Protein AF-A0A1B8C1D9-F1 (afdb_monomer_lite)

Secondary structure (DSSP, 8-state):
--------------------TTS----SSHHHHHTT-SS------EEEEE-TTT--EEEEETTS--GGGGB-TTT--B--PPP----------PPPTTT-GGG---TTS-PPP---TT-TTTGGGS--

Radius of gyration: 33.61 Å; chains: 1; bounding box: 60×54×97 Å

Sequence (128 aa):
MLYGYPNTRLAQSTRQLLNYSTGRKWFDCAECHHETEDHELLQKMDMTFACKKCKKAFRKDAAVFEESDEYCPHCDNHFVLEAKTPKPMLKFEGEDARVDNRMLIDHRTRQEEARTIFDVKDAPNKLG

Foldseek 3Di:
DDDDDDDDDDDPDDPPQVPDPPRDGDDPDLVRCVVPDVDHDDDFQWDWDQDPVPRDIDIDRPPDDDPVNQADPPPRDGPDDDDDDPDDDPDDPDDPCVVDVPPPDDPVDDDDDDDDPPPPVCVVVPPD

Structure (mmCIF, N/CA/C/O backbone):
data_AF-A0A1B8C1D9-F1
#
_entry.id   AF-A0A1B8C1D9-F1
#
loop_
_atom_site.group_PDB
_atom_site.id
_atom_site.type_symbol
_atom_site.label_atom_id
_atom_site.label_alt_id
_atom_site.label_comp_id
_atom_site.label_asym_id
_atom_site.label_entity_id
_atom_site.label_seq_id
_atom_site.pdbx_PDB_ins_code
_atom_site.Cartn_x
_atom_site.Cartn_y
_atom_site.Cartn_z
_atom_site.occupancy
_atom_site.B_iso_or_equiv
_atom_site.auth_seq_id
_atom_site.auth_comp_id
_atom_site.auth_asym_id
_atom_site.auth_atom_id
_atom_site.pdbx_PDB_model_num
ATOM 1 N N . MET A 1 1 ? 6.317 -39.267 13.609 1.00 35.84 1 MET A N 1
ATOM 2 C CA . MET A 1 1 ? 6.442 -39.724 12.209 1.00 35.84 1 MET A CA 1
ATOM 3 C C . MET A 1 1 ? 5.825 -38.649 11.334 1.00 35.84 1 MET A C 1
ATOM 5 O O . MET A 1 1 ? 4.616 -38.473 11.369 1.00 35.84 1 MET A O 1
ATOM 9 N N . LEU A 1 2 ? 6.666 -37.837 10.696 1.00 43.62 2 LEU A N 1
ATOM 10 C CA . LEU A 1 2 ? 6.248 -36.719 9.850 1.00 43.62 2 LEU A CA 1
ATOM 11 C C . LEU A 1 2 ? 5.950 -37.267 8.451 1.00 43.62 2 LEU A C 1
ATOM 13 O O . LEU A 1 2 ? 6.822 -37.879 7.837 1.00 43.62 2 LEU A O 1
ATOM 17 N N . TYR A 1 3 ? 4.723 -37.080 7.968 1.00 38.41 3 TYR A N 1
ATOM 18 C CA . TYR A 1 3 ? 4.338 -37.424 6.602 1.00 38.41 3 TYR A CA 1
ATOM 19 C C . TYR A 1 3 ? 4.934 -36.393 5.637 1.00 38.41 3 TYR A C 1
ATOM 21 O O . TYR A 1 3 ? 4.379 -35.315 5.441 1.00 38.41 3 TYR A O 1
ATOM 29 N N . GLY A 1 4 ? 6.089 -36.719 5.057 1.00 39.84 4 GLY A N 1
ATOM 30 C CA . GLY A 1 4 ? 6.618 -36.040 3.878 1.00 39.84 4 GLY A CA 1
ATOM 31 C C . GLY A 1 4 ? 5.983 -36.636 2.626 1.00 39.84 4 GLY A C 1
ATOM 32 O O . GLY A 1 4 ? 6.129 -37.829 2.374 1.00 39.84 4 GLY A O 1
ATOM 33 N N . TYR A 1 5 ? 5.273 -35.821 1.848 1.00 44.94 5 TYR A N 1
ATOM 34 C CA . TYR A 1 5 ? 4.837 -36.196 0.504 1.00 44.94 5 TYR A CA 1
ATOM 35 C C . TYR A 1 5 ? 6.003 -35.994 -0.477 1.00 44.94 5 T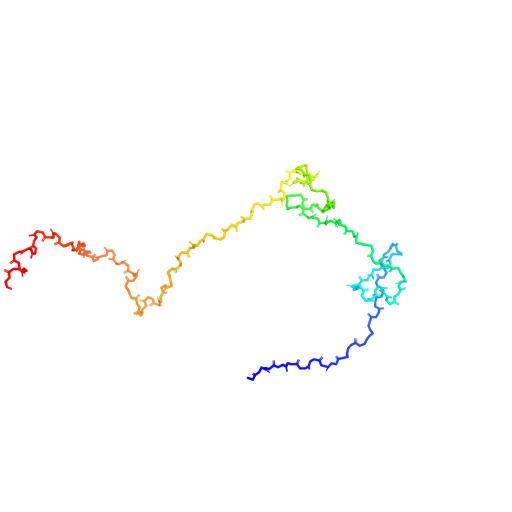YR A C 1
ATOM 37 O O . TYR A 1 5 ? 6.457 -34.859 -0.638 1.00 44.94 5 TYR A O 1
ATOM 45 N N . PRO A 1 6 ? 6.495 -37.046 -1.156 1.00 47.31 6 PRO A N 1
ATOM 46 C CA . PRO A 1 6 ? 7.473 -36.896 -2.222 1.00 47.31 6 PRO A CA 1
ATOM 47 C C . PRO A 1 6 ? 6.741 -36.490 -3.505 1.00 47.31 6 PRO A C 1
ATOM 49 O O . PRO A 1 6 ? 6.103 -37.319 -4.151 1.00 47.31 6 PRO A O 1
ATOM 52 N N . ASN A 1 7 ? 6.814 -35.215 -3.889 1.00 49.31 7 ASN A N 1
ATOM 53 C CA . ASN A 1 7 ? 6.306 -34.786 -5.190 1.00 49.31 7 ASN A CA 1
ATOM 54 C C . ASN A 1 7 ? 7.402 -34.951 -6.250 1.00 49.31 7 ASN A C 1
ATOM 56 O O . ASN A 1 7 ? 8.128 -34.018 -6.581 1.00 49.31 7 ASN A O 1
ATOM 60 N N . THR A 1 8 ? 7.547 -36.175 -6.755 1.00 49.62 8 THR A N 1
ATOM 61 C CA . THR A 1 8 ? 8.242 -36.436 -8.014 1.00 49.62 8 THR A CA 1
ATOM 62 C C . THR A 1 8 ? 7.198 -36.670 -9.096 1.00 49.62 8 THR A C 1
ATOM 64 O O . THR A 1 8 ? 6.485 -37.671 -9.060 1.00 49.62 8 THR A O 1
ATOM 67 N N . ARG A 1 9 ? 7.121 -35.752 -10.068 1.00 50.25 9 ARG A N 1
ATOM 68 C CA . ARG A 1 9 ? 6.993 -36.025 -11.515 1.00 50.25 9 ARG A CA 1
ATOM 69 C C . ARG A 1 9 ? 6.683 -34.739 -12.288 1.00 50.25 9 ARG A C 1
ATOM 71 O O . ARG A 1 9 ? 5.579 -34.219 -12.246 1.00 50.25 9 ARG A O 1
ATOM 78 N N . LEU A 1 10 ? 7.687 -34.314 -13.053 1.00 50.56 10 LEU A N 1
ATOM 79 C CA . LEU A 1 10 ? 7.589 -34.095 -14.499 1.00 50.56 10 LEU A CA 1
ATOM 80 C C . LEU A 1 10 ? 6.369 -33.300 -14.996 1.00 50.56 10 LEU A C 1
ATOM 82 O O . LEU A 1 10 ? 5.364 -33.873 -15.408 1.00 50.56 10 LEU A O 1
ATOM 86 N N . ALA A 1 11 ? 6.561 -31.993 -15.135 1.00 44.34 11 ALA A N 1
ATOM 87 C CA . ALA A 1 11 ? 6.001 -31.239 -16.249 1.00 4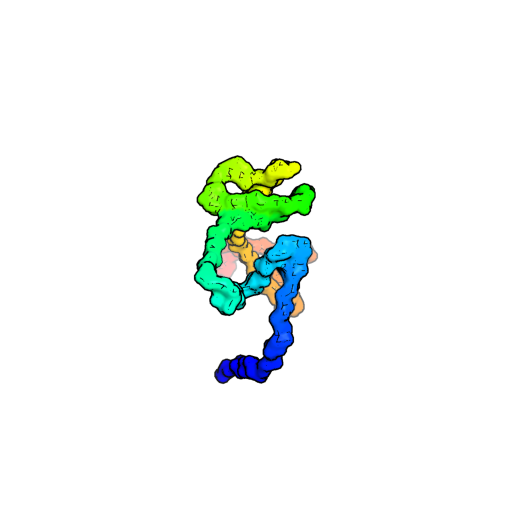4.34 11 ALA A CA 1
ATOM 88 C C . ALA A 1 11 ? 7.152 -30.474 -16.913 1.00 44.34 11 ALA A C 1
ATOM 90 O O . ALA A 1 11 ? 7.431 -29.318 -16.610 1.00 44.34 11 ALA A O 1
ATOM 91 N N . GLN A 1 12 ? 7.888 -31.178 -17.775 1.00 50.28 12 GLN A N 1
ATOM 92 C CA . GLN A 1 12 ? 8.730 -30.532 -18.771 1.00 50.28 12 GLN A CA 1
ATOM 93 C C . GLN A 1 12 ? 7.849 -29.720 -19.731 1.00 50.28 12 GLN A C 1
ATOM 95 O O . GLN A 1 12 ? 6.755 -30.135 -20.104 1.00 50.28 12 GLN A O 1
ATOM 100 N N . SER A 1 13 ? 8.413 -28.596 -20.165 1.00 47.75 13 SER A N 1
ATOM 101 C CA . SER A 1 13 ? 8.114 -27.885 -21.407 1.00 47.75 13 SER A CA 1
ATOM 102 C C . SER A 1 13 ? 6.717 -27.282 -21.574 1.00 47.75 13 SER A C 1
ATOM 104 O O . SER A 1 13 ? 5.934 -27.698 -22.423 1.00 47.75 13 SER A O 1
ATOM 106 N N . THR A 1 14 ? 6.509 -26.131 -20.950 1.00 46.97 14 THR A N 1
ATOM 107 C CA . THR A 1 14 ? 5.939 -25.000 -21.689 1.00 46.97 14 THR A CA 1
ATOM 108 C C . THR A 1 14 ? 6.835 -23.790 -21.467 1.00 46.97 14 THR A C 1
ATOM 110 O O . THR A 1 14 ? 6.566 -22.953 -20.614 1.00 46.97 14 THR A O 1
ATOM 113 N N . ARG A 1 15 ? 7.925 -23.700 -22.249 1.00 53.97 15 ARG A N 1
ATOM 114 C CA . ARG A 1 15 ? 8.620 -22.431 -22.532 1.00 53.97 15 ARG A CA 1
ATOM 115 C C . ARG A 1 15 ? 7.634 -21.524 -23.274 1.00 53.97 15 ARG A C 1
ATOM 117 O O . ARG A 1 15 ? 7.707 -21.363 -24.488 1.00 53.97 15 ARG A O 1
ATOM 124 N N . GLN A 1 16 ? 6.649 -20.996 -22.563 1.00 53.38 16 GLN A N 1
ATOM 125 C CA . GLN A 1 16 ? 5.776 -19.966 -23.088 1.00 53.38 16 GLN A CA 1
ATOM 126 C C . GLN A 1 16 ? 6.504 -18.643 -22.913 1.00 53.38 16 GLN A C 1
ATOM 128 O O . GLN A 1 16 ? 6.329 -17.926 -21.936 1.00 53.38 16 GLN A O 1
ATOM 133 N N . LEU A 1 17 ? 7.335 -18.331 -23.908 1.00 53.56 17 LEU A N 1
ATOM 134 C CA . LEU A 1 17 ? 7.683 -16.956 -24.231 1.00 53.56 17 LEU A CA 1
ATOM 135 C C . LEU A 1 17 ? 6.374 -16.250 -24.601 1.00 53.56 17 LEU A C 1
ATOM 137 O O . LEU A 1 17 ? 5.975 -16.205 -25.766 1.00 53.56 17 LEU A O 1
ATOM 141 N N . LEU A 1 18 ? 5.651 -15.771 -23.591 1.00 53.22 18 LEU A N 1
ATOM 142 C CA . LEU A 1 18 ? 4.493 -14.913 -23.773 1.00 53.22 18 LEU A CA 1
ATOM 143 C C . LEU A 1 18 ? 5.026 -13.565 -24.260 1.00 53.22 18 LEU A C 1
ATOM 145 O O . LEU A 1 18 ? 5.268 -12.650 -23.483 1.00 53.22 18 LEU A O 1
ATOM 149 N N . ASN A 1 19 ? 5.273 -13.466 -25.563 1.00 53.12 19 ASN A N 1
ATOM 150 C CA . ASN A 1 19 ? 5.638 -12.219 -26.211 1.00 53.12 19 ASN A CA 1
ATOM 151 C C . ASN A 1 19 ? 4.463 -11.248 -26.061 1.00 53.12 19 ASN A C 1
ATOM 153 O O . ASN A 1 19 ? 3.484 -11.309 -26.805 1.00 53.12 19 ASN A O 1
ATOM 157 N N . TYR A 1 20 ? 4.545 -10.362 -25.071 1.00 49.12 20 TYR A N 1
ATOM 158 C CA . TYR A 1 20 ? 3.650 -9.222 -24.985 1.00 49.12 20 TYR A CA 1
ATOM 159 C C . TYR A 1 20 ? 3.979 -8.265 -26.138 1.00 49.12 20 TYR A C 1
ATOM 161 O O . TYR A 1 20 ? 5.143 -8.120 -26.519 1.00 49.12 20 TYR A O 1
ATOM 169 N N . SER A 1 21 ? 2.944 -7.640 -26.705 1.00 57.31 21 SER A N 1
ATOM 170 C CA . SER A 1 21 ? 2.902 -6.923 -28.000 1.00 57.31 21 SER A CA 1
ATOM 171 C C . SER A 1 21 ? 3.879 -5.745 -28.206 1.00 57.31 21 SER A C 1
ATOM 173 O O . SER A 1 21 ? 3.733 -4.975 -29.150 1.00 57.31 21 SER A O 1
ATOM 175 N N . THR A 1 22 ? 4.897 -5.597 -27.361 1.00 45.66 22 THR A N 1
ATOM 176 C CA . THR A 1 22 ? 5.893 -4.519 -27.393 1.00 45.66 22 THR A CA 1
ATOM 177 C C . THR A 1 22 ? 7.346 -5.012 -27.456 1.00 45.66 22 THR A C 1
ATOM 179 O O . THR A 1 22 ? 8.265 -4.231 -27.219 1.00 45.66 22 THR A O 1
ATOM 182 N N . GLY A 1 23 ? 7.582 -6.284 -27.805 1.00 57.03 23 GLY A N 1
ATOM 183 C CA . GLY A 1 23 ? 8.922 -6.805 -28.129 1.00 57.03 23 GLY A CA 1
ATOM 184 C C . GLY A 1 23 ? 9.862 -6.985 -26.933 1.00 57.03 23 GLY A C 1
ATOM 185 O O . GLY A 1 23 ? 11.064 -7.155 -27.121 1.00 57.03 23 GLY A O 1
ATOM 186 N N . ARG A 1 24 ? 9.336 -6.949 -25.703 1.00 60.31 24 ARG A N 1
ATOM 187 C CA . ARG A 1 24 ? 10.115 -7.180 -24.480 1.00 60.31 24 ARG A CA 1
ATOM 188 C C . ARG A 1 24 ? 9.881 -8.601 -23.978 1.00 60.31 24 ARG A C 1
ATOM 190 O O . ARG A 1 24 ? 8.732 -9.013 -23.816 1.00 60.31 24 ARG A O 1
ATOM 197 N N . LYS A 1 25 ? 10.974 -9.331 -23.742 1.00 69.19 25 LYS A N 1
ATOM 198 C CA . LYS A 1 25 ? 10.956 -10.628 -23.058 1.00 69.19 25 LYS A CA 1
ATOM 199 C C . LYS A 1 25 ? 10.726 -10.378 -21.572 1.00 69.19 25 LYS A C 1
ATOM 201 O O . LYS A 1 25 ? 11.284 -9.439 -21.009 1.00 69.19 25 LYS A O 1
ATOM 206 N N . TRP A 1 26 ? 9.868 -11.179 -20.964 1.00 70.06 26 TRP A N 1
ATOM 207 C CA . TRP A 1 26 ? 9.615 -11.145 -19.533 1.00 70.06 26 TRP A CA 1
ATOM 208 C C . TRP A 1 26 ? 9.899 -12.541 -18.980 1.00 70.06 26 TRP A C 1
ATOM 210 O O . TRP A 1 26 ? 9.647 -13.539 -19.659 1.00 70.06 26 TRP A O 1
ATOM 220 N N . PHE A 1 27 ? 10.467 -12.596 -17.781 1.00 79.31 27 PHE A N 1
ATOM 221 C CA . PHE A 1 27 ? 10.871 -13.836 -17.131 1.00 79.31 27 PHE A CA 1
ATOM 222 C C . PHE A 1 27 ? 10.163 -13.940 -15.784 1.00 79.31 27 PHE A C 1
ATOM 224 O O . PHE A 1 27 ? 10.162 -12.981 -15.013 1.00 79.31 27 PHE A O 1
ATOM 231 N N . ASP A 1 28 ? 9.569 -15.101 -15.509 1.00 75.62 28 ASP A N 1
ATOM 232 C CA . ASP A 1 28 ? 8.898 -15.397 -14.238 1.00 75.62 28 ASP A CA 1
ATOM 233 C C . ASP A 1 28 ? 9.881 -15.530 -13.064 1.00 75.62 28 ASP A C 1
ATOM 235 O O . ASP A 1 28 ? 9.515 -15.300 -11.912 1.00 75.62 28 ASP A O 1
ATOM 239 N N . CYS A 1 29 ? 11.126 -15.932 -13.341 1.00 80.81 29 CYS A N 1
ATOM 240 C CA . CYS A 1 29 ? 12.107 -16.282 -12.321 1.00 80.81 29 CYS A CA 1
ATOM 241 C C . CYS A 1 29 ? 13.517 -15.771 -12.658 1.00 80.81 29 CYS A C 1
ATOM 243 O O . CYS A 1 29 ? 13.876 -15.648 -13.830 1.00 80.81 29 CYS A O 1
ATOM 245 N N . ALA A 1 30 ? 14.327 -15.484 -11.632 1.00 82.62 30 ALA A N 1
ATOM 246 C CA . ALA A 1 30 ? 15.698 -14.993 -11.816 1.00 82.62 30 ALA A CA 1
ATOM 247 C C . ALA A 1 30 ? 16.600 -16.030 -12.510 1.00 82.62 30 ALA A C 1
ATOM 249 O O . ALA A 1 30 ? 17.379 -15.680 -13.390 1.00 82.62 30 ALA A O 1
ATOM 250 N N . GLU A 1 31 ? 16.438 -17.316 -12.183 1.00 83.50 31 GLU A N 1
ATOM 251 C CA . GLU A 1 31 ? 17.162 -18.424 -12.828 1.00 83.50 31 GLU A CA 1
ATOM 252 C C . GLU A 1 31 ? 16.850 -18.494 -14.333 1.00 83.50 31 GLU A C 1
ATOM 254 O O . GLU A 1 31 ? 17.750 -18.575 -15.162 1.00 83.50 31 GLU A O 1
ATOM 259 N N . CYS A 1 32 ? 15.573 -18.330 -14.690 1.00 85.38 32 CYS A N 1
ATOM 260 C CA . CYS A 1 32 ? 15.065 -18.333 -16.058 1.00 85.38 32 CYS A CA 1
ATOM 261 C C . CYS A 1 32 ? 15.688 -17.212 -16.906 1.00 85.38 32 CYS A C 1
ATOM 263 O O . CYS A 1 32 ? 15.931 -17.398 -18.094 1.00 85.38 32 CYS A O 1
ATOM 265 N N . HIS A 1 33 ? 15.929 -16.049 -16.295 1.00 84.88 33 HIS A N 1
ATOM 266 C CA . HIS A 1 33 ? 16.607 -14.925 -16.932 1.00 84.88 33 HIS A CA 1
ATOM 267 C C . HIS A 1 33 ? 18.094 -15.234 -17.155 1.00 84.88 33 HIS A C 1
ATOM 269 O O . HIS A 1 33 ? 18.571 -15.087 -18.278 1.00 84.88 33 HIS A O 1
ATOM 275 N N . HIS 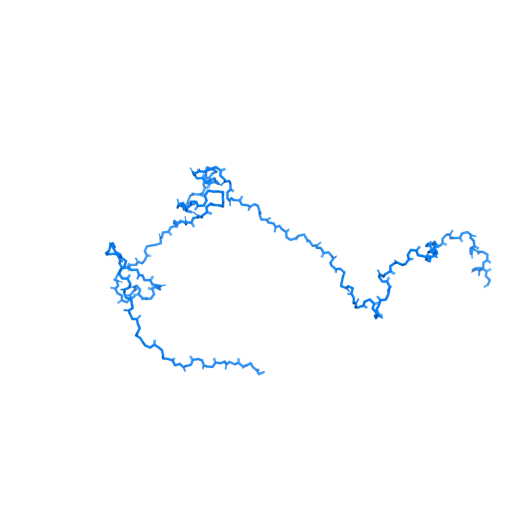A 1 34 ? 18.800 -15.733 -16.132 1.00 83.00 34 HIS A N 1
ATOM 276 C CA . HIS A 1 34 ? 20.227 -16.080 -16.217 1.00 83.00 34 HIS A CA 1
ATOM 277 C C . HIS A 1 34 ? 20.541 -17.186 -17.236 1.00 83.00 34 HIS A C 1
ATOM 279 O O . HIS A 1 34 ? 21.641 -17.224 -17.773 1.00 83.00 34 HIS A O 1
ATOM 285 N N . GLU A 1 35 ? 19.588 -18.071 -17.536 1.00 85.06 35 GLU A N 1
ATOM 286 C CA . GLU A 1 35 ? 19.738 -19.066 -18.608 1.00 85.06 35 GLU A CA 1
ATOM 287 C C . GLU A 1 35 ? 19.669 -18.466 -20.023 1.00 85.06 35 GLU A C 1
ATOM 289 O O . GLU A 1 35 ? 20.088 -19.104 -20.990 1.00 85.06 35 GLU A O 1
ATOM 294 N N . THR A 1 36 ? 19.080 -17.279 -20.170 1.00 84.06 36 THR A N 1
ATOM 295 C CA . THR A 1 36 ? 18.759 -16.685 -21.478 1.00 84.06 36 THR A CA 1
ATOM 296 C C . THR A 1 36 ? 19.481 -15.380 -21.780 1.00 84.06 36 THR A C 1
ATOM 298 O O . THR A 1 36 ? 19.627 -15.046 -22.957 1.00 84.06 36 THR A O 1
ATOM 301 N N . GLU A 1 37 ? 19.894 -14.639 -20.755 1.00 81.69 37 GLU A N 1
ATOM 302 C CA . GLU A 1 37 ? 20.551 -13.340 -20.863 1.00 81.69 37 GLU A CA 1
ATOM 303 C C . GLU A 1 37 ? 21.792 -13.323 -19.959 1.00 81.69 37 GLU A C 1
ATOM 305 O O . GLU A 1 37 ? 21.724 -13.665 -18.781 1.00 81.69 37 GLU A O 1
ATOM 310 N N . ASP A 1 38 ? 22.930 -12.899 -20.517 1.00 80.75 38 ASP A N 1
ATOM 311 C CA . ASP A 1 38 ? 24.237 -12.902 -19.838 1.00 80.75 38 ASP A CA 1
ATOM 312 C C . ASP A 1 38 ? 24.469 -11.667 -18.945 1.00 80.75 38 ASP A C 1
ATOM 314 O O . ASP A 1 38 ? 25.567 -11.462 -18.428 1.00 80.75 38 ASP A O 1
ATOM 318 N N . HIS A 1 39 ? 23.462 -10.802 -18.786 1.00 82.81 39 HIS A N 1
ATOM 319 C CA . HIS A 1 39 ? 23.549 -9.632 -17.914 1.00 82.81 39 HIS A CA 1
ATOM 320 C C . HIS A 1 39 ? 22.867 -9.876 -16.568 1.00 82.81 39 HIS A C 1
ATOM 322 O O . HIS A 1 39 ? 21.989 -10.722 -16.429 1.00 82.81 39 HIS A O 1
ATOM 328 N N . GLU A 1 40 ? 23.246 -9.103 -15.557 1.00 81.19 40 GLU A N 1
ATOM 329 C CA . GLU A 1 40 ? 22.600 -9.155 -14.247 1.00 81.19 40 GLU A CA 1
ATOM 330 C C . GLU A 1 40 ? 21.247 -8.427 -14.267 1.00 81.19 40 GLU A C 1
ATOM 332 O O . GLU A 1 40 ? 21.058 -7.428 -14.967 1.00 81.19 40 GLU A O 1
ATOM 337 N N . LEU A 1 41 ? 20.286 -8.927 -13.485 1.00 81.31 41 LEU A N 1
ATOM 338 C CA . LEU A 1 41 ? 19.012 -8.247 -13.258 1.00 81.31 41 LEU A CA 1
ATOM 339 C C . LEU A 1 41 ? 19.259 -6.978 -12.440 1.00 81.31 41 LEU A C 1
ATOM 341 O O . LEU A 1 41 ? 19.562 -7.039 -11.250 1.00 81.31 41 LEU A O 1
ATOM 345 N N . LEU A 1 42 ? 19.090 -5.817 -13.071 1.00 81.44 42 LEU A N 1
ATOM 346 C CA . LEU A 1 42 ? 19.163 -4.544 -12.364 1.00 81.44 42 LEU A CA 1
ATOM 347 C C . LEU A 1 42 ? 17.972 -4.406 -11.415 1.00 81.44 42 LEU A C 1
ATOM 349 O O . LEU A 1 42 ? 16.812 -4.409 -11.838 1.00 81.44 42 LEU A O 1
ATOM 353 N N . GLN A 1 43 ? 18.269 -4.231 -10.130 1.00 79.06 43 GLN A N 1
ATOM 354 C CA . GLN A 1 43 ? 17.260 -3.931 -9.127 1.00 79.06 43 GLN A CA 1
ATOM 355 C C . GLN A 1 43 ? 16.633 -2.567 -9.424 1.00 79.06 43 GLN A C 1
ATOM 357 O O . GLN A 1 43 ? 17.315 -1.543 -9.461 1.00 79.06 43 GLN A O 1
ATOM 362 N N . LYS A 1 44 ? 15.312 -2.548 -9.605 1.00 79.31 44 LYS A N 1
ATOM 363 C CA . LYS A 1 44 ? 14.531 -1.313 -9.614 1.00 79.31 44 LYS A CA 1
ATOM 364 C C . LYS A 1 44 ? 13.741 -1.218 -8.317 1.00 79.31 44 LYS A C 1
ATOM 366 O O . LYS A 1 44 ? 13.114 -2.185 -7.897 1.00 79.31 44 LYS A O 1
ATOM 371 N N . MET A 1 45 ? 13.793 -0.052 -7.682 1.00 80.06 45 MET A N 1
ATOM 372 C CA . MET A 1 45 ? 13.088 0.236 -6.426 1.00 80.06 45 MET A CA 1
ATOM 373 C C . MET A 1 45 ? 11.724 0.890 -6.674 1.00 80.06 45 MET A C 1
ATOM 375 O O . MET A 1 45 ? 11.207 1.613 -5.830 1.00 80.06 45 MET A O 1
ATOM 379 N N . ASP A 1 46 ? 11.141 0.670 -7.846 1.00 81.56 46 ASP A N 1
ATOM 380 C CA . ASP A 1 46 ? 9.911 1.310 -8.276 1.00 81.56 46 ASP A CA 1
ATOM 381 C C . ASP A 1 46 ? 8.688 0.462 -7.886 1.00 81.56 46 ASP A C 1
ATOM 383 O O . ASP A 1 46 ? 8.387 -0.591 -8.452 1.00 81.56 46 ASP A O 1
ATOM 387 N N . MET A 1 47 ? 7.939 0.937 -6.894 1.00 81.31 47 MET A N 1
ATOM 388 C CA . MET A 1 47 ? 6.751 0.258 -6.385 1.00 81.31 47 MET A CA 1
ATOM 389 C C . MET A 1 47 ? 5.497 0.766 -7.097 1.00 81.31 47 MET A C 1
ATOM 391 O O . MET A 1 47 ? 5.313 1.965 -7.303 1.00 81.31 47 MET A O 1
ATOM 395 N N . THR A 1 48 ? 4.609 -0.152 -7.487 1.00 85.00 48 THR A N 1
ATOM 396 C CA . THR A 1 48 ? 3.307 0.203 -8.078 1.00 85.00 48 THR A CA 1
ATOM 397 C C . THR A 1 48 ? 2.211 0.076 -7.044 1.00 85.00 48 THR A C 1
ATOM 399 O O . THR A 1 48 ? 1.962 -1.010 -6.525 1.00 85.00 48 THR A O 1
ATOM 402 N N . PHE A 1 49 ? 1.530 1.184 -6.783 1.00 83.69 49 PHE A N 1
ATOM 403 C CA . PHE A 1 49 ? 0.418 1.257 -5.850 1.00 83.69 49 PHE A CA 1
ATOM 404 C C . PHE A 1 49 ? -0.881 1.540 -6.596 1.00 83.69 49 PHE A C 1
ATOM 406 O O . PHE A 1 49 ? -0.909 2.249 -7.600 1.00 83.69 49 PHE A O 1
ATOM 413 N N . ALA A 1 50 ? -1.983 1.003 -6.080 1.00 87.94 50 ALA A N 1
ATOM 414 C CA . ALA A 1 50 ? -3.323 1.309 -6.560 1.00 87.94 50 ALA A CA 1
ATOM 415 C C . ALA A 1 50 ? -4.065 2.119 -5.497 1.00 87.94 50 ALA A C 1
ATOM 417 O O . ALA A 1 50 ? -4.265 1.660 -4.370 1.00 87.94 50 ALA A O 1
ATOM 418 N N . CYS A 1 51 ? -4.491 3.333 -5.844 1.00 88.94 51 CYS A N 1
ATOM 419 C CA . CYS A 1 51 ? -5.234 4.164 -4.904 1.00 88.94 51 CYS A CA 1
ATOM 420 C C . CYS A 1 51 ? -6.669 3.649 -4.728 1.00 88.94 51 CYS A C 1
ATOM 422 O O . CYS A 1 51 ? -7.390 3.461 -5.705 1.00 88.94 51 CYS A O 1
ATOM 424 N N . LYS A 1 52 ? -7.138 3.502 -3.483 1.00 84.56 52 LYS A N 1
ATOM 425 C CA . LYS A 1 52 ? -8.515 3.056 -3.198 1.00 84.56 52 LYS A CA 1
ATOM 426 C C . LYS A 1 52 ? -9.586 4.085 -3.576 1.00 84.56 52 LYS A C 1
ATOM 428 O O . LYS A 1 52 ? -10.678 3.686 -3.971 1.00 84.56 52 LYS A O 1
ATOM 433 N N . LYS A 1 53 ? -9.285 5.387 -3.480 1.00 85.50 53 LYS A N 1
ATOM 434 C CA . LYS A 1 53 ? -10.243 6.462 -3.790 1.00 85.50 53 LYS A CA 1
ATOM 435 C C . LYS A 1 53 ? -10.443 6.626 -5.302 1.00 85.50 53 LYS A C 1
ATOM 437 O O . LYS A 1 53 ? -11.579 6.638 -5.760 1.00 85.50 53 LYS A O 1
ATOM 442 N N . CYS A 1 54 ? -9.361 6.718 -6.082 1.00 88.81 54 CYS A N 1
ATOM 443 C CA . CYS A 1 54 ? -9.448 6.969 -7.528 1.00 88.81 54 CYS A CA 1
ATOM 444 C C . CYS A 1 54 ? -9.265 5.727 -8.414 1.00 88.81 54 CYS A C 1
ATOM 446 O O . CYS A 1 54 ? -9.453 5.828 -9.624 1.00 88.81 54 CYS A O 1
ATOM 448 N N . LYS A 1 55 ? -8.903 4.567 -7.842 1.00 86.38 55 LYS A N 1
ATOM 449 C CA . LYS A 1 55 ? -8.640 3.292 -8.546 1.00 86.38 55 LYS A CA 1
ATOM 450 C C . LYS A 1 55 ? -7.564 3.367 -9.637 1.00 86.38 55 LYS A C 1
ATOM 452 O O . LYS A 1 55 ? -7.411 2.429 -10.412 1.00 86.38 55 LYS A O 1
ATOM 457 N N . LYS A 1 56 ? -6.802 4.462 -9.697 1.00 85.81 56 LYS A N 1
ATOM 458 C CA . LYS A 1 56 ? -5.679 4.624 -10.621 1.00 85.81 56 LYS A CA 1
ATOM 459 C C . LYS A 1 56 ? -4.434 3.976 -10.023 1.00 85.81 56 LYS A C 1
ATOM 461 O O . LYS A 1 56 ? -4.143 4.163 -8.837 1.00 85.81 56 LYS A O 1
ATOM 466 N N . ALA A 1 57 ? -3.731 3.211 -10.853 1.00 87.75 57 ALA A N 1
ATOM 467 C CA . ALA A 1 57 ? -2.407 2.702 -10.537 1.00 87.75 57 ALA A CA 1
ATOM 468 C C . ALA A 1 57 ? -1.374 3.808 -10.780 1.00 87.75 57 ALA A C 1
ATOM 470 O O . ALA A 1 57 ? -1.425 4.482 -11.808 1.00 87.75 57 ALA A O 1
ATOM 471 N N . PHE A 1 58 ? -0.457 3.994 -9.838 1.00 85.75 58 PHE A N 1
ATOM 472 C CA . PHE A 1 58 ? 0.660 4.925 -9.947 1.00 85.75 58 PHE A CA 1
ATOM 473 C C . PHE A 1 58 ? 1.947 4.235 -9.500 1.00 85.75 58 PHE A C 1
ATOM 475 O O . PHE A 1 58 ? 1.914 3.262 -8.743 1.00 85.75 58 PHE A O 1
ATOM 482 N N . ARG A 1 59 ? 3.082 4.721 -9.997 1.00 84.62 59 ARG A N 1
ATOM 483 C CA . ARG A 1 59 ? 4.406 4.171 -9.701 1.00 84.62 59 ARG A CA 1
ATOM 484 C C . ARG A 1 59 ? 5.206 5.212 -8.929 1.00 84.62 59 ARG A C 1
ATOM 486 O O . ARG A 1 59 ? 5.140 6.391 -9.273 1.00 84.62 59 ARG A O 1
ATOM 493 N N . LYS A 1 60 ? 5.877 4.785 -7.864 1.00 82.81 60 LYS A N 1
ATOM 494 C CA . LYS A 1 60 ? 6.661 5.651 -6.983 1.00 82.81 60 LYS A CA 1
ATOM 495 C C . LYS A 1 60 ? 7.969 4.965 -6.610 1.00 82.81 60 LYS A C 1
ATOM 497 O O . LYS A 1 60 ? 7.996 3.747 -6.427 1.00 82.81 60 LYS A O 1
ATOM 502 N N . ASP A 1 61 ? 9.032 5.749 -6.527 1.00 81.44 61 ASP A N 1
ATOM 503 C CA . ASP A 1 61 ? 10.367 5.259 -6.218 1.00 81.44 61 ASP A CA 1
ATOM 504 C C . ASP A 1 61 ? 10.517 5.102 -4.703 1.00 81.44 61 ASP A C 1
ATOM 506 O O . ASP A 1 61 ? 10.447 6.066 -3.954 1.00 81.44 61 ASP A O 1
ATOM 510 N N . ALA A 1 62 ? 10.728 3.874 -4.231 1.00 76.75 62 ALA A N 1
ATOM 511 C CA . ALA A 1 62 ? 10.881 3.565 -2.809 1.00 76.75 62 ALA A CA 1
ATOM 512 C C . ALA A 1 62 ? 12.287 3.875 -2.260 1.00 76.75 62 ALA A C 1
ATOM 514 O O . ALA A 1 62 ? 12.553 3.643 -1.084 1.00 76.75 62 ALA A O 1
ATOM 515 N N . ALA A 1 63 ? 13.203 4.358 -3.107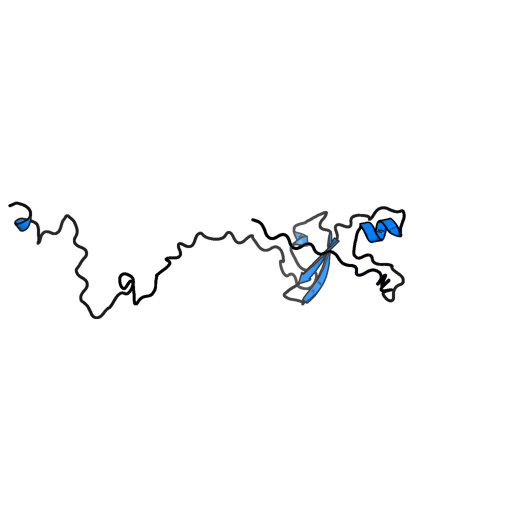 1.00 77.50 63 ALA A N 1
ATOM 516 C CA . ALA A 1 63 ? 14.568 4.701 -2.708 1.00 77.50 63 ALA A CA 1
ATOM 517 C C . ALA A 1 63 ? 14.649 6.030 -1.935 1.00 77.50 63 ALA A C 1
ATOM 519 O O . ALA A 1 63 ? 15.527 6.186 -1.090 1.00 77.50 63 ALA A O 1
ATOM 520 N N . VAL A 1 64 ? 13.742 6.972 -2.211 1.00 73.00 64 VAL A N 1
ATOM 521 C CA . VAL A 1 64 ? 13.674 8.280 -1.549 1.00 73.00 64 VAL A CA 1
ATOM 522 C C . VAL A 1 64 ? 12.221 8.501 -1.148 1.00 73.00 64 VAL A C 1
ATOM 524 O O . VAL A 1 64 ? 11.378 8.748 -2.000 1.00 73.00 64 VAL A O 1
ATOM 527 N N . PHE A 1 65 ? 11.916 8.344 0.138 1.00 68.75 65 PHE A N 1
ATOM 528 C CA . PHE A 1 65 ? 10.569 8.558 0.660 1.00 68.75 65 PHE A CA 1
ATOM 529 C C . PHE A 1 65 ? 10.499 9.949 1.303 1.00 68.75 65 PHE A C 1
ATOM 531 O O . PHE A 1 65 ? 11.067 10.160 2.374 1.00 68.75 65 PHE A O 1
ATOM 538 N N . GLU A 1 66 ? 9.857 10.902 0.628 1.00 74.62 66 GLU A N 1
ATOM 539 C CA . GLU A 1 66 ? 9.624 12.267 1.131 1.00 74.62 66 GLU A CA 1
ATOM 540 C C . GLU A 1 66 ? 8.199 12.431 1.689 1.00 74.62 66 GLU A C 1
ATOM 542 O O . GLU A 1 66 ? 7.306 11.647 1.400 1.00 74.62 66 GLU A O 1
ATOM 547 N N . GLU A 1 67 ? 7.928 13.476 2.469 1.00 70.88 67 GLU A N 1
ATOM 548 C CA . GLU A 1 67 ? 6.584 13.722 3.034 1.00 70.88 67 GLU A CA 1
ATOM 549 C C . GLU A 1 67 ? 5.521 13.986 1.941 1.00 70.88 67 GLU A C 1
ATOM 551 O O . GLU A 1 67 ? 4.361 13.589 2.051 1.00 70.88 67 GLU A O 1
ATOM 556 N N . SER A 1 68 ? 5.939 14.561 0.807 1.00 73.50 68 SER A N 1
ATOM 557 C CA . SER A 1 68 ? 5.118 14.717 -0.407 1.00 73.50 68 SER A CA 1
ATOM 558 C C . SER A 1 68 ? 4.665 13.378 -0.997 1.00 73.50 68 SER A C 1
ATOM 560 O O . SER A 1 68 ? 3.671 13.298 -1.724 1.00 73.50 68 SER A O 1
ATOM 562 N N . ASP A 1 69 ? 5.408 12.317 -0.694 1.00 76.94 69 ASP A N 1
ATOM 563 C CA . ASP A 1 69 ? 5.197 10.991 -1.235 1.00 76.94 69 ASP A CA 1
ATOM 564 C C . ASP A 1 69 ? 4.121 10.219 -0.499 1.00 76.94 69 ASP A C 1
ATOM 566 O O . ASP A 1 69 ? 3.726 9.178 -0.997 1.00 76.94 69 ASP A O 1
ATOM 570 N N . GLU A 1 70 ? 3.580 10.735 0.604 1.00 84.44 70 GLU A N 1
ATOM 571 C CA . GLU A 1 70 ? 2.523 10.077 1.372 1.00 84.44 70 GLU A CA 1
ATOM 572 C C . GLU A 1 70 ? 1.148 10.105 0.683 1.00 84.44 70 GLU A C 1
ATOM 574 O O . GLU A 1 70 ? 0.231 9.362 1.059 1.00 84.44 70 GLU A O 1
ATOM 579 N N . TYR A 1 71 ? 0.998 10.935 -0.351 1.00 84.06 71 TYR A N 1
ATOM 580 C CA . TYR A 1 71 ? -0.267 11.199 -1.023 1.00 84.06 71 TYR A CA 1
ATOM 581 C C . TYR A 1 71 ? -0.305 10.636 -2.443 1.00 84.06 71 TYR A C 1
ATOM 583 O O . TYR A 1 71 ? 0.674 10.596 -3.188 1.00 84.06 71 TYR A O 1
ATOM 591 N N . CYS A 1 72 ? -1.494 10.199 -2.861 1.00 88.38 72 CYS A N 1
ATOM 592 C CA . CYS A 1 72 ? -1.715 9.799 -4.243 1.00 88.38 72 CYS A CA 1
ATOM 593 C C . CYS A 1 72 ? -1.720 11.033 -5.173 1.00 88.38 72 CYS A C 1
ATOM 595 O O . CYS A 1 72 ? -2.591 11.893 -5.003 1.00 88.38 72 CYS A O 1
ATOM 597 N N . PRO A 1 73 ? -0.905 11.064 -6.250 1.00 86.19 73 PRO A N 1
ATOM 598 C CA . PRO A 1 73 ? -0.794 12.219 -7.154 1.00 86.19 73 PRO A CA 1
ATOM 599 C C . PRO A 1 73 ? -2.076 12.528 -7.943 1.00 86.19 73 PRO A C 1
ATOM 601 O O . PRO A 1 73 ? -2.171 13.540 -8.630 1.00 86.19 73 PRO A O 1
ATOM 604 N N . HIS A 1 74 ? -3.073 11.642 -7.897 1.00 85.19 74 HIS A N 1
ATOM 605 C CA . HIS A 1 74 ? -4.314 11.791 -8.653 1.00 85.19 74 HIS A CA 1
ATOM 606 C C . HIS A 1 74 ? -5.500 12.303 -7.836 1.00 85.19 74 HIS A C 1
ATOM 608 O O . HIS A 1 74 ? -6.487 12.725 -8.433 1.00 85.19 74 HIS A O 1
ATOM 614 N N . CYS A 1 75 ? -5.480 12.173 -6.509 1.00 87.62 75 CYS A N 1
ATOM 615 C CA . CYS A 1 75 ? -6.647 12.510 -5.681 1.00 87.62 75 CYS A CA 1
ATOM 616 C C . CYS A 1 75 ? -6.317 12.871 -4.230 1.00 87.62 75 CYS A C 1
ATOM 618 O O . CYS A 1 75 ? -7.236 12.916 -3.410 1.00 87.62 75 CYS A O 1
ATOM 620 N N . ASP A 1 76 ? -5.031 13.062 -3.924 1.00 81.94 76 ASP A N 1
ATOM 621 C CA . ASP A 1 76 ? -4.543 13.497 -2.615 1.00 81.94 76 ASP A CA 1
ATOM 622 C C . ASP A 1 76 ? -4.955 12.569 -1.459 1.00 81.94 76 ASP A C 1
ATOM 624 O O . ASP A 1 76 ? -5.215 12.962 -0.327 1.00 81.94 76 ASP A O 1
ATOM 628 N N . ASN A 1 77 ? -5.103 11.277 -1.759 1.00 85.00 77 ASN A N 1
ATOM 629 C CA . ASN A 1 77 ? -5.409 10.281 -0.744 1.00 85.00 77 ASN A CA 1
ATOM 630 C C . ASN A 1 77 ? -4.114 9.822 -0.075 1.00 85.00 77 ASN A C 1
ATOM 632 O O . ASN A 1 77 ? -3.306 9.170 -0.742 1.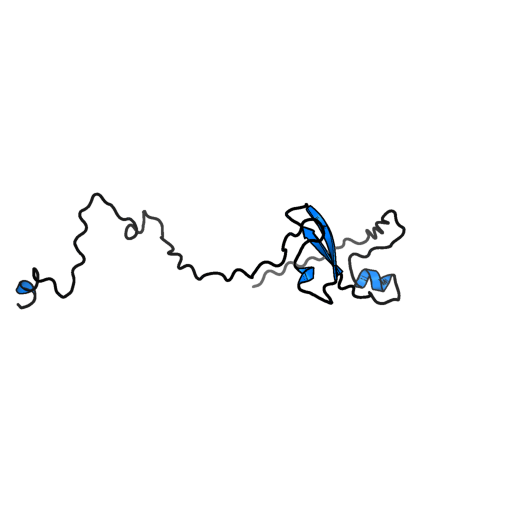00 85.00 77 ASN A O 1
ATOM 636 N N . HIS A 1 78 ? -3.987 10.084 1.225 1.00 84.38 78 HIS A N 1
ATOM 637 C CA . HIS A 1 78 ? -2.916 9.561 2.072 1.00 84.38 78 HIS A CA 1
ATOM 638 C C . HIS A 1 78 ? -2.939 8.028 2.072 1.00 84.38 78 HIS A C 1
ATOM 640 O O . HIS A 1 78 ? -3.983 7.413 2.322 1.00 84.38 78 HIS A O 1
ATOM 646 N N . PHE A 1 79 ? -1.834 7.395 1.682 1.00 78.62 79 PHE A N 1
ATOM 647 C CA . PHE A 1 79 ? -1.755 5.933 1.567 1.00 78.62 79 PHE A CA 1
ATOM 648 C C . PHE A 1 79 ? -0.889 5.277 2.647 1.00 78.62 79 PHE A C 1
ATOM 650 O O . PHE A 1 79 ? -0.889 4.047 2.747 1.00 78.62 79 PHE A O 1
ATOM 657 N N . VAL A 1 80 ? -0.208 6.068 3.477 1.00 81.75 80 VAL A N 1
ATOM 658 C CA . VAL A 1 80 ? 0.590 5.589 4.609 1.00 81.75 80 VAL A CA 1
ATOM 659 C C . VAL A 1 80 ? -0.312 5.466 5.835 1.00 81.75 80 VAL A C 1
ATOM 661 O O . VAL A 1 80 ? -0.600 6.429 6.525 1.00 81.75 80 VAL A O 1
ATOM 664 N N . LEU A 1 81 ? -0.809 4.266 6.117 1.00 81.81 81 LEU A N 1
ATOM 665 C CA . LEU A 1 81 ? -1.656 4.050 7.292 1.00 81.81 81 LEU A CA 1
ATOM 666 C C . LEU A 1 81 ? -0.800 3.738 8.521 1.00 81.81 81 LEU A C 1
ATOM 668 O O . LEU A 1 81 ? 0.091 2.892 8.452 1.00 81.81 81 LEU A O 1
ATOM 672 N N . GLU A 1 82 ? -1.128 4.352 9.659 1.00 81.38 82 GLU A N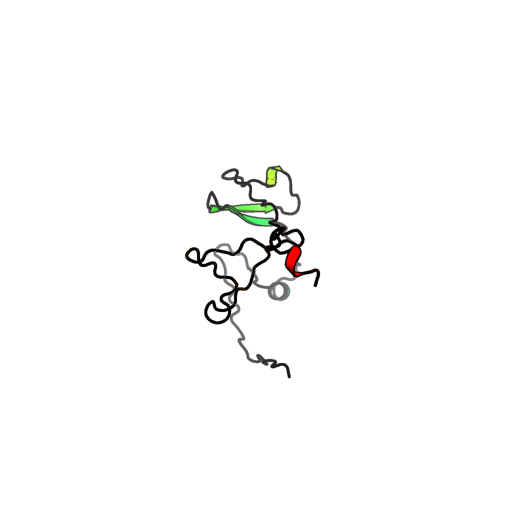 1
ATOM 673 C CA . GLU A 1 82 ? -0.509 4.001 10.935 1.00 81.38 82 GLU A CA 1
ATOM 674 C C . GLU A 1 82 ? -0.724 2.517 11.262 1.00 81.38 82 GLU A C 1
ATOM 676 O O . GLU A 1 82 ? -1.812 1.950 11.080 1.00 81.38 82 GLU A O 1
ATOM 681 N N . ALA A 1 83 ? 0.332 1.879 11.765 1.00 83.62 83 ALA A N 1
ATOM 682 C CA . ALA A 1 83 ? 0.287 0.485 12.161 1.00 83.62 83 ALA A CA 1
ATOM 683 C C . ALA A 1 83 ? -0.728 0.294 13.297 1.00 83.62 83 ALA A C 1
ATOM 685 O O . ALA A 1 83 ? -0.565 0.802 14.407 1.00 83.62 83 ALA A O 1
ATOM 686 N N . LYS A 1 84 ? -1.781 -0.485 13.037 1.00 83.12 84 LYS A N 1
ATOM 687 C CA . LYS A 1 84 ? -2.745 -0.863 14.073 1.00 83.12 84 LYS A CA 1
ATOM 688 C C . LYS A 1 84 ? -2.083 -1.847 15.034 1.00 83.12 84 LYS A C 1
ATOM 690 O O . LYS A 1 84 ? -1.905 -3.014 14.690 1.00 83.12 84 LYS A O 1
ATOM 695 N N . THR A 1 85 ? -1.756 -1.400 16.243 1.00 83.44 85 THR A N 1
ATOM 696 C CA . THR A 1 85 ? -1.323 -2.304 17.311 1.00 83.44 85 THR A CA 1
ATOM 697 C C . THR A 1 85 ? -2.524 -3.126 17.795 1.00 83.44 85 THR A C 1
ATOM 699 O O . THR A 1 85 ? -3.590 -2.562 18.075 1.00 83.44 85 THR A O 1
ATOM 702 N N . PRO A 1 86 ? -2.416 -4.466 17.864 1.00 81.44 86 PRO A N 1
ATOM 703 C CA . PRO A 1 86 ? -3.487 -5.279 18.416 1.00 81.44 86 PRO A CA 1
ATOM 704 C C . PRO A 1 86 ? -3.637 -4.927 19.896 1.00 81.44 86 PRO A C 1
ATOM 706 O O . PRO A 1 86 ? -2.749 -5.186 20.706 1.00 81.44 86 PRO A O 1
ATOM 709 N N . LYS A 1 87 ? -4.763 -4.309 20.260 1.00 81.00 87 LYS A N 1
ATOM 710 C CA . LYS A 1 87 ? -5.098 -4.085 21.667 1.00 81.00 87 LYS A CA 1
ATOM 711 C C . LYS A 1 87 ? -5.372 -5.456 22.296 1.00 81.00 87 LYS A C 1
ATOM 713 O O . LYS A 1 87 ? -6.199 -6.184 21.741 1.00 81.00 87 LYS A O 1
ATOM 718 N N . PRO A 1 88 ? -4.712 -5.832 23.407 1.00 79.38 88 PRO A N 1
ATOM 719 C CA . PRO A 1 88 ? -5.007 -7.086 24.086 1.00 79.38 88 PRO A CA 1
ATOM 720 C C . PRO A 1 88 ? -6.457 -7.036 24.574 1.00 79.38 88 PRO A C 1
ATOM 722 O O . PRO A 1 88 ? -6.791 -6.324 25.517 1.00 79.38 88 PRO A O 1
ATOM 725 N N . MET A 1 89 ? -7.342 -7.744 23.879 1.00 77.00 89 MET A N 1
ATOM 726 C CA . MET A 1 89 ? -8.722 -7.933 24.300 1.00 77.00 89 MET A CA 1
ATOM 727 C C . MET A 1 89 ? -8.790 -9.234 25.089 1.00 77.00 89 MET A C 1
ATOM 729 O O . MET A 1 89 ? -8.532 -10.301 24.533 1.00 77.00 89 MET A O 1
ATOM 733 N N . LEU A 1 90 ? -9.146 -9.144 26.372 1.00 78.69 90 LEU A N 1
ATOM 734 C CA . LEU A 1 90 ? -9.477 -10.308 27.185 1.00 78.69 90 LEU A CA 1
ATOM 735 C C . LEU A 1 90 ? -10.786 -10.898 26.646 1.00 78.69 90 LEU A C 1
ATOM 737 O O . LEU A 1 90 ? -11.872 -10.397 26.930 1.00 78.69 90 LEU A O 1
ATOM 741 N N . LYS A 1 91 ? -10.678 -11.918 25.795 1.00 71.94 91 LYS A N 1
ATOM 742 C CA . LYS A 1 91 ? -11.829 -12.709 25.363 1.00 71.94 91 LYS A CA 1
ATOM 743 C C . LYS A 1 91 ? -12.127 -13.712 26.468 1.00 71.94 91 LYS A C 1
ATOM 745 O O . LYS A 1 91 ? -11.253 -14.491 26.832 1.00 71.94 91 LYS A O 1
ATOM 750 N N . PHE A 1 92 ? -13.335 -13.665 27.012 1.00 73.81 92 PHE A N 1
ATOM 751 C CA . PHE A 1 92 ? -13.819 -14.712 27.898 1.00 73.81 92 PHE A CA 1
ATOM 752 C C . PHE A 1 92 ? -14.425 -15.818 27.027 1.00 73.81 92 PHE A C 1
ATOM 754 O O . PHE A 1 92 ? -15.414 -15.583 26.331 1.00 73.81 92 PHE A O 1
ATOM 761 N N . GLU A 1 93 ? -13.800 -16.993 27.006 1.00 68.81 93 GLU A N 1
ATOM 762 C CA . GLU A 1 93 ? -14.352 -18.178 26.347 1.00 68.81 93 GLU A CA 1
ATOM 763 C C . GLU A 1 93 ? -15.426 -18.774 27.262 1.00 68.81 93 GLU A C 1
ATOM 765 O O . GLU A 1 93 ? -15.136 -19.548 28.168 1.00 68.81 93 GLU A O 1
ATOM 770 N N . GLY A 1 94 ? -16.674 -18.342 27.071 1.00 71.88 94 GLY A N 1
ATOM 771 C CA . GLY A 1 94 ? -17.821 -18.991 27.698 1.00 71.88 94 GLY A CA 1
ATOM 772 C C . GLY A 1 94 ? -18.081 -20.328 27.016 1.00 71.88 94 GLY A C 1
ATOM 773 O O . GLY A 1 94 ? -18.392 -20.356 25.824 1.00 71.88 94 GLY A O 1
ATOM 774 N N . GLU A 1 95 ? -17.935 -21.420 27.761 1.00 70.94 95 GLU A N 1
ATOM 775 C CA . GLU A 1 95 ? -18.368 -22.750 27.327 1.00 70.94 95 GLU A CA 1
ATOM 776 C C . GLU A 1 95 ? -19.903 -22.786 27.145 1.00 70.94 95 GLU A C 1
ATOM 778 O O . GLU A 1 95 ? -20.595 -21.818 27.473 1.00 70.94 95 GLU A O 1
ATOM 783 N N . ASP A 1 96 ? -20.452 -23.856 26.556 1.00 72.06 96 ASP A N 1
ATOM 784 C CA . ASP A 1 96 ? -21.892 -23.968 26.261 1.00 72.06 96 ASP A CA 1
ATOM 785 C C . ASP A 1 96 ? -22.739 -23.581 27.489 1.00 72.06 96 ASP A C 1
ATOM 787 O O . ASP A 1 96 ? -22.591 -24.155 28.571 1.00 72.06 96 ASP A O 1
ATOM 791 N N . ALA A 1 97 ? -23.666 -22.637 27.298 1.00 72.38 97 ALA A N 1
ATOM 792 C CA . ALA A 1 97 ? -24.595 -22.155 28.317 1.00 72.38 97 ALA A CA 1
ATOM 793 C C . ALA A 1 97 ? -25.358 -23.292 29.017 1.00 72.38 97 ALA A C 1
ATOM 795 O O . ALA A 1 97 ? -25.766 -23.150 30.161 1.00 72.38 97 ALA A O 1
ATOM 796 N N . ARG A 1 98 ? -25.553 -24.443 28.359 1.00 70.50 98 ARG A N 1
ATOM 797 C CA . ARG A 1 98 ? -26.202 -25.608 28.984 1.00 70.50 98 ARG A CA 1
ATOM 798 C C . ARG A 1 98 ? -25.336 -26.308 30.033 1.00 70.50 98 ARG A C 1
ATOM 800 O O . ARG A 1 98 ? -25.889 -26.965 30.912 1.00 70.50 98 ARG A O 1
ATOM 807 N N . VAL A 1 99 ? -24.013 -26.212 29.912 1.00 75.00 99 VAL A N 1
ATOM 808 C CA . VAL A 1 99 ? -23.035 -26.874 30.788 1.00 75.00 99 VAL A CA 1
ATOM 809 C C . VAL A 1 99 ? -22.580 -25.924 31.893 1.00 75.00 99 VAL A C 1
ATOM 811 O O . VAL A 1 99 ? -22.515 -26.339 33.051 1.00 75.00 99 VAL A O 1
ATOM 814 N N . ASP A 1 100 ? -22.345 -24.647 31.571 1.00 68.12 100 ASP A N 1
ATOM 815 C CA . ASP A 1 100 ? -21.985 -23.626 32.558 1.00 68.12 100 ASP A CA 1
ATOM 816 C C . ASP A 1 100 ? -22.911 -22.396 32.509 1.00 68.12 100 ASP A C 1
ATOM 818 O O . ASP A 1 100 ? -22.739 -21.462 31.726 1.00 68.12 100 ASP A O 1
ATOM 822 N N . ASN A 1 101 ? -23.891 -22.377 33.416 1.00 74.25 101 ASN A N 1
ATOM 823 C CA . ASN A 1 101 ? -24.842 -21.273 33.585 1.00 74.25 101 ASN A CA 1
ATOM 824 C C . ASN A 1 101 ? -24.285 -20.085 34.392 1.00 74.25 101 ASN A C 1
ATOM 826 O O . ASN A 1 101 ? -24.996 -19.100 34.580 1.00 74.25 101 ASN A O 1
ATOM 830 N N . ARG A 1 102 ? -23.043 -20.135 34.898 1.00 75.94 102 ARG A N 1
ATOM 831 C CA . ARG A 1 102 ? -22.510 -19.086 35.797 1.00 75.94 102 ARG A CA 1
ATOM 832 C C . ARG A 1 102 ? -22.365 -17.720 35.128 1.00 75.94 102 ARG A C 1
ATOM 834 O O . ARG A 1 102 ? -22.336 -16.709 35.821 1.00 75.94 102 ARG A O 1
ATOM 841 N N . MET A 1 103 ? -22.271 -17.694 33.801 1.00 70.94 103 MET A N 1
ATOM 842 C CA . MET A 1 103 ? -22.110 -16.472 33.009 1.00 70.94 103 MET A CA 1
ATOM 843 C C . MET A 1 103 ? -23.437 -15.895 32.496 1.00 70.94 103 MET A C 1
ATOM 845 O O . MET A 1 103 ? -23.439 -14.820 31.895 1.00 70.94 103 MET A O 1
ATOM 849 N N . LEU A 1 104 ? -24.570 -16.569 32.737 1.00 78.94 104 LEU A N 1
ATOM 850 C CA . LEU A 1 104 ? -25.898 -16.060 32.401 1.00 78.94 104 LEU A CA 1
ATOM 851 C C . LEU A 1 104 ? -26.538 -15.397 33.619 1.00 78.94 104 LEU A C 1
ATOM 853 O O . LEU A 1 104 ? -26.769 -16.024 34.650 1.00 78.94 104 LEU A O 1
ATOM 857 N N . ILE A 1 105 ? -26.862 -14.114 33.480 1.00 75.44 105 ILE A N 1
ATOM 858 C CA . ILE A 1 105 ? -27.558 -13.347 34.510 1.00 75.44 105 ILE A CA 1
ATOM 859 C C . ILE A 1 105 ? -29.059 -13.388 34.210 1.00 75.44 105 ILE A C 1
ATOM 861 O O . ILE A 1 105 ? -29.511 -12.827 33.213 1.00 75.44 105 ILE A O 1
ATOM 865 N N . ASP A 1 106 ? -29.839 -14.030 35.083 1.00 79.56 106 ASP A N 1
ATOM 866 C CA . ASP A 1 106 ? -31.303 -13.959 35.042 1.00 79.56 106 ASP A CA 1
ATOM 867 C C . ASP A 1 106 ? -31.808 -12.773 35.878 1.00 79.56 106 ASP A C 1
ATOM 869 O O . ASP A 1 106 ? -31.728 -12.772 37.107 1.00 79.56 106 ASP A O 1
ATOM 873 N N . HIS A 1 107 ? -32.381 -11.775 35.205 1.00 78.94 107 HIS A N 1
ATOM 874 C CA . HIS A 1 107 ? -32.946 -10.579 35.834 1.00 78.94 107 HIS A CA 1
ATOM 875 C C . HIS A 1 107 ? -34.244 -10.826 36.623 1.00 78.94 107 HIS A C 1
ATOM 877 O O . HIS A 1 107 ? -34.715 -9.924 37.314 1.00 78.94 107 HIS A O 1
ATOM 883 N N . ARG A 1 108 ? -34.850 -12.017 36.536 1.00 81.62 108 ARG A N 1
ATOM 884 C CA . ARG A 1 108 ? -36.078 -12.360 37.277 1.00 81.62 108 ARG A CA 1
ATOM 885 C C . ARG A 1 108 ? -35.811 -12.739 38.729 1.00 81.62 108 ARG A C 1
ATOM 887 O O . ARG A 1 108 ? -36.731 -12.706 39.546 1.00 81.62 108 ARG A O 1
ATOM 894 N N . THR A 1 109 ? -34.578 -13.115 39.048 1.00 73.19 109 THR A N 1
ATOM 895 C CA . THR A 1 109 ? -34.200 -13.595 40.377 1.00 73.19 109 THR A CA 1
ATOM 896 C C . THR A 1 109 ? -33.550 -12.454 41.153 1.00 73.19 109 THR A C 1
ATOM 898 O O . THR A 1 109 ? -32.670 -11.769 40.634 1.00 73.19 109 THR A O 1
ATOM 901 N N . ARG A 1 110 ? -33.981 -12.215 42.401 1.00 68.69 110 ARG A N 1
ATOM 902 C CA . ARG A 1 110 ? -33.371 -11.190 43.262 1.00 68.69 110 ARG A CA 1
ATOM 903 C C . ARG A 1 110 ? -31.928 -11.601 43.554 1.00 68.69 110 ARG A C 1
ATOM 905 O O . ARG A 1 110 ? -31.718 -12.554 44.298 1.00 68.69 110 ARG A O 1
ATOM 912 N N . GLN A 1 111 ? -30.957 -10.901 42.970 1.00 67.88 111 GLN A N 1
ATOM 913 C CA . GLN A 1 111 ? -29.552 -11.087 43.320 1.00 67.88 111 GLN A CA 1
ATOM 914 C C . GLN A 1 111 ? -29.363 -10.742 44.798 1.00 67.88 111 GLN A C 1
ATOM 916 O O . GLN A 1 111 ? -29.828 -9.699 45.264 1.00 67.88 111 GLN A O 1
ATOM 921 N N . GLU A 1 112 ? -28.732 -11.645 45.545 1.00 68.12 112 GLU A N 1
ATOM 922 C CA . GLU A 1 112 ? -28.294 -11.333 46.899 1.00 68.12 112 GLU A CA 1
ATOM 923 C C . GLU A 1 112 ? -27.196 -10.269 46.812 1.00 68.12 112 GLU A C 1
ATOM 925 O O . GLU A 1 112 ? -26.269 -10.391 46.008 1.00 68.12 112 GLU A O 1
ATOM 930 N N . GLU A 1 113 ? -27.328 -9.201 47.602 1.00 68.38 113 GLU A N 1
ATOM 931 C CA . GLU A 1 113 ? -26.298 -8.169 47.707 1.00 68.38 113 GLU A CA 1
ATOM 932 C C . GLU A 1 113 ? -24.965 -8.830 48.067 1.00 68.38 113 GLU A C 1
ATOM 934 O O . GLU A 1 113 ? -24.910 -9.733 48.906 1.00 68.38 113 GLU A O 1
ATOM 939 N N . ALA A 1 114 ? -23.895 -8.415 47.385 1.00 61.53 114 ALA A N 1
ATOM 940 C CA . ALA A 1 114 ? -22.568 -8.976 47.576 1.00 61.53 114 ALA A CA 1
ATOM 941 C C . ALA A 1 114 ? -22.179 -8.886 49.057 1.00 61.53 114 ALA A C 1
ATOM 943 O O . ALA A 1 114 ? -21.915 -7.799 49.570 1.00 61.53 114 ALA A O 1
ATOM 944 N N . ARG A 1 115 ? -22.157 -10.040 49.735 1.00 63.91 115 ARG A N 1
ATOM 945 C CA . ARG A 1 115 ? -21.796 -10.139 51.149 1.00 63.91 115 ARG A CA 1
ATOM 946 C C . ARG A 1 115 ? -20.375 -9.634 51.327 1.00 63.91 115 ARG A C 1
ATOM 948 O O . ARG A 1 115 ? -19.423 -10.258 50.853 1.00 63.91 115 ARG A O 1
ATOM 955 N N . THR A 1 116 ? -20.224 -8.506 52.004 1.00 70.19 116 THR A N 1
ATOM 956 C CA . THR A 1 116 ? -18.901 -7.989 52.355 1.00 70.19 116 THR A CA 1
ATOM 957 C C . THR A 1 116 ? -18.524 -8.474 53.749 1.00 70.19 116 THR A C 1
ATOM 959 O O . THR A 1 116 ? -19.377 -8.799 54.573 1.00 70.19 116 THR A O 1
ATOM 962 N N . ILE A 1 117 ? -17.224 -8.523 54.048 1.00 65.69 117 ILE A N 1
ATOM 963 C CA . ILE A 1 117 ? -16.710 -8.902 55.379 1.00 65.69 117 ILE A CA 1
ATOM 964 C C . ILE A 1 117 ? -17.289 -8.016 56.506 1.00 65.69 117 ILE A C 1
ATOM 966 O O . ILE A 1 117 ? -17.297 -8.433 57.660 1.00 65.69 117 ILE A O 1
ATOM 970 N N . PHE A 1 118 ? -17.832 -6.841 56.171 1.00 63.50 118 PHE A N 1
ATOM 971 C CA . PHE A 1 118 ? -18.388 -5.858 57.101 1.00 63.50 118 PHE A CA 1
ATOM 972 C C . PHE A 1 118 ? -19.922 -5.869 57.198 1.00 63.50 118 PHE A C 1
ATOM 974 O O . PHE A 1 118 ? -20.508 -4.894 57.667 1.00 63.50 118 PHE A O 1
ATOM 981 N N . ASP A 1 119 ? -20.594 -6.943 56.777 1.00 65.31 119 ASP A N 1
ATOM 982 C CA . ASP A 1 119 ? -22.051 -7.026 56.893 1.00 65.31 119 ASP A CA 1
ATOM 983 C C . ASP A 1 119 ? -22.519 -7.045 58.359 1.00 65.31 119 ASP A C 1
ATOM 985 O O . ASP A 1 119 ? -22.418 -8.043 59.077 1.00 65.31 119 ASP A O 1
ATOM 989 N N . VAL A 1 120 ? -23.089 -5.915 58.792 1.00 62.78 120 VAL A N 1
ATOM 990 C CA . VAL A 1 120 ? -23.591 -5.658 60.156 1.00 62.78 120 VAL A CA 1
ATOM 991 C C . VAL A 1 120 ? -24.697 -6.642 60.564 1.00 62.78 120 VAL A C 1
ATOM 993 O O . VAL A 1 120 ? -24.906 -6.887 61.750 1.00 62.78 120 VAL A O 1
ATOM 996 N N . LYS A 1 121 ? -25.390 -7.244 59.591 1.00 64.12 121 LYS A N 1
ATOM 997 C CA . LYS A 1 121 ? -26.504 -8.178 59.822 1.00 64.12 121 LYS A CA 1
ATOM 998 C C . LYS A 1 121 ? -26.053 -9.580 60.259 1.00 64.12 121 LYS A C 1
ATOM 1000 O O . LYS A 1 121 ? -26.782 -10.220 61.008 1.00 64.12 121 LYS A O 1
ATOM 1005 N N . ASP A 1 122 ? -24.861 -10.024 59.851 1.00 60.59 122 ASP A N 1
ATOM 1006 C CA . ASP A 1 122 ? -24.322 -11.365 60.161 1.00 60.59 122 ASP A CA 1
ATOM 1007 C C . ASP A 1 122 ? -23.256 -11.359 61.274 1.00 60.59 122 ASP A C 1
ATOM 1009 O O . ASP A 1 122 ? -22.804 -12.419 61.714 1.00 60.59 122 ASP A O 1
ATOM 1013 N N . ALA A 1 123 ? -22.875 -10.179 61.772 1.00 61.19 123 ALA A N 1
ATOM 1014 C CA . ALA A 1 123 ? -21.950 -10.016 62.893 1.00 61.19 123 ALA A CA 1
ATOM 1015 C C . ALA A 1 123 ? -22.313 -10.817 64.170 1.00 61.19 123 ALA A C 1
ATOM 1017 O O . ALA A 1 123 ? -21.394 -11.384 64.765 1.00 61.19 123 ALA A O 1
ATOM 1018 N N . PRO A 1 124 ? -23.590 -10.941 64.601 1.00 66.06 124 PRO A N 1
ATOM 1019 C CA . PRO A 1 124 ? -23.910 -11.660 65.839 1.00 66.06 124 PRO A CA 1
ATOM 1020 C C . PRO A 1 124 ? -23.814 -13.192 65.730 1.00 66.06 124 PRO A C 1
ATOM 1022 O O . PRO A 1 124 ? -23.759 -13.854 66.758 1.00 66.06 124 PRO A O 1
ATOM 1025 N N . ASN A 1 125 ? -23.756 -13.768 64.523 1.00 65.06 125 ASN A N 1
ATOM 1026 C CA . ASN A 1 125 ? -23.749 -15.227 64.321 1.00 65.06 125 ASN A CA 1
ATOM 1027 C C . ASN A 1 125 ? -22.348 -15.824 64.080 1.00 65.06 125 ASN A C 1
ATOM 1029 O O . ASN A 1 125 ? -22.223 -17.035 63.928 1.00 65.06 125 ASN A O 1
ATOM 1033 N N . LYS A 1 126 ? -21.293 -14.997 64.005 1.00 62.81 126 LYS A N 1
ATOM 1034 C CA . LYS A 1 126 ? -19.901 -15.442 63.763 1.00 62.81 126 LYS A CA 1
ATOM 1035 C C . LYS A 1 126 ? -19.019 -15.451 65.019 1.00 62.81 126 LYS A C 1
ATOM 1037 O O . LYS A 1 126 ? -17.875 -15.888 64.951 1.00 62.81 126 LYS A O 1
ATOM 1042 N N . LEU A 1 127 ? -19.540 -14.963 66.142 1.00 61.56 127 LEU A N 1
ATOM 1043 C CA . LEU A 1 127 ? -18.894 -14.961 67.456 1.00 61.56 127 LEU A CA 1
ATOM 1044 C C . LEU A 1 127 ? -19.694 -15.877 68.389 1.00 61.56 127 LEU A C 1
ATOM 1046 O O . LEU A 1 127 ? -20.438 -15.411 69.249 1.00 61.56 127 LEU A O 1
ATOM 1050 N N . GLY A 1 128 ? -19.575 -17.180 68.149 1.00 54.56 128 GLY A N 1
ATOM 1051 C CA . GLY A 1 128 ? -20.140 -18.256 68.958 1.00 54.56 128 GLY A CA 1
ATOM 1052 C C . GLY A 1 128 ? -19.283 -19.495 68.805 1.00 54.56 128 GLY A C 1
ATOM 1053 O O . GLY A 1 128 ? -19.195 -19.975 67.655 1.00 54.56 128 GLY A O 1
#

pLDDT: mean 71.76, std 13.31, range [35.84, 88.94]